Protein AF-X5J8G5-F1 (afdb_monomer)

Structure (mmCIF, N/CA/C/O backbone):
data_AF-X5J8G5-F1
#
_entry.id   AF-X5J8G5-F1
#
loop_
_atom_site.group_PDB
_atom_site.id
_atom_site.type_symbol
_atom_site.label_atom_id
_atom_site.label_alt_id
_atom_site.label_comp_id
_atom_site.label_asym_id
_atom_site.label_entity_id
_atom_site.label_seq_id
_atom_site.pdbx_PDB_ins_code
_atom_site.Cartn_x
_atom_site.Cartn_y
_atom_site.Cartn_z
_atom_site.occupancy
_atom_site.B_iso_or_equiv
_atom_site.auth_seq_id
_atom_site.auth_comp_id
_atom_site.auth_asym_id
_atom_site.auth_atom_id
_atom_site.pdbx_PDB_model_num
ATOM 1 N N . MET A 1 1 ? -22.274 -17.359 8.393 1.00 45.28 1 MET A N 1
ATOM 2 C CA . MET A 1 1 ? -21.605 -16.041 8.321 1.00 45.28 1 MET A CA 1
ATOM 3 C C . MET A 1 1 ? -20.106 -16.253 8.439 1.00 45.28 1 MET A C 1
ATOM 5 O O . MET A 1 1 ? -19.686 -16.916 9.385 1.00 45.28 1 MET A O 1
ATOM 9 N N . ASN A 1 2 ? -19.329 -15.778 7.461 1.00 54.50 2 ASN A N 1
ATOM 10 C CA . ASN A 1 2 ? -17.871 -15.885 7.474 1.00 54.50 2 ASN A CA 1
ATOM 11 C C . ASN A 1 2 ? -17.335 -14.991 8.605 1.00 54.50 2 ASN A C 1
ATOM 13 O O . ASN A 1 2 ? -17.522 -13.779 8.564 1.00 54.50 2 ASN A O 1
ATOM 17 N N . ARG A 1 3 ? -16.759 -15.578 9.661 1.00 54.00 3 ARG A N 1
ATOM 18 C CA . ARG A 1 3 ? -16.431 -14.863 10.915 1.00 54.00 3 ARG A CA 1
ATOM 19 C C . ARG A 1 3 ? -15.350 -13.786 10.750 1.00 54.00 3 ARG A C 1
ATOM 21 O O . ARG A 1 3 ? -15.128 -13.018 11.682 1.00 54.00 3 ARG A O 1
ATOM 28 N N . THR A 1 4 ? -14.693 -13.747 9.596 1.00 62.88 4 THR A N 1
ATOM 29 C CA . THR A 1 4 ? -13.582 -12.849 9.272 1.00 62.88 4 THR A CA 1
ATOM 30 C C . THR A 1 4 ? -13.954 -11.743 8.281 1.00 62.88 4 THR A C 1
ATOM 32 O O . THR A 1 4 ? -13.144 -10.846 8.066 1.00 62.88 4 THR A O 1
ATOM 35 N N . GLN A 1 5 ? -15.168 -11.757 7.715 1.00 74.00 5 GLN A N 1
ATOM 36 C CA . GLN A 1 5 ? -15.638 -10.695 6.820 1.00 74.00 5 GLN A CA 1
ATOM 37 C C . GLN A 1 5 ? -15.635 -9.343 7.551 1.00 74.00 5 GLN A C 1
ATOM 39 O O . GLN A 1 5 ? -16.075 -9.262 8.699 1.00 74.00 5 GLN A O 1
ATOM 44 N N . GLY A 1 6 ? -15.077 -8.312 6.918 1.00 84.38 6 GLY A N 1
ATOM 45 C CA . GLY A 1 6 ? -14.893 -6.975 7.479 1.00 84.38 6 GLY A CA 1
ATOM 46 C C . GLY A 1 6 ? -13.814 -6.843 8.559 1.00 84.38 6 GLY A C 1
ATOM 47 O O . GLY A 1 6 ? -13.644 -5.745 9.089 1.00 84.38 6 GLY A O 1
ATOM 48 N N . LYS A 1 7 ? -13.092 -7.917 8.919 1.00 92.44 7 LYS A N 1
ATOM 49 C CA . LYS A 1 7 ? -12.155 -7.919 10.065 1.00 92.44 7 LYS A CA 1
ATOM 50 C C . LYS A 1 7 ? -10.676 -7.896 9.702 1.00 92.44 7 LYS A C 1
ATOM 52 O O . LYS A 1 7 ? -9.832 -7.748 10.587 1.00 92.44 7 LYS A O 1
ATOM 57 N N . TYR A 1 8 ? -10.345 -8.071 8.428 1.00 94.62 8 TYR A N 1
ATOM 58 C CA . TYR A 1 8 ? -8.971 -8.008 7.948 1.00 94.62 8 TYR A CA 1
ATOM 59 C C . TYR A 1 8 ? -8.890 -7.355 6.572 1.00 94.62 8 TYR A C 1
ATOM 61 O O . TYR A 1 8 ? -9.878 -7.264 5.852 1.00 94.62 8 TYR A O 1
ATOM 69 N N . THR A 1 9 ? -7.698 -6.887 6.225 1.00 97.75 9 THR A N 1
ATOM 70 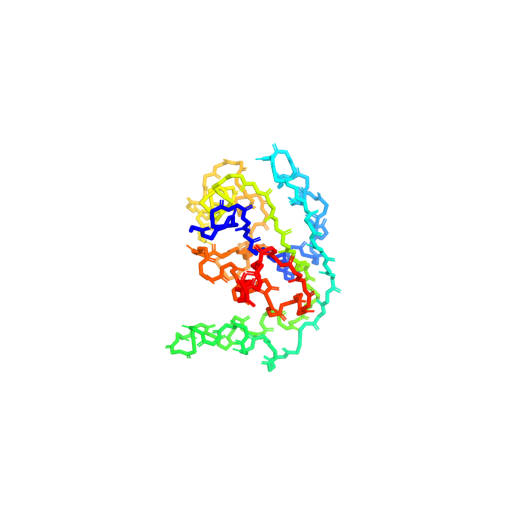C CA . THR A 1 9 ? -7.389 -6.314 4.915 1.00 97.75 9 THR A CA 1
ATOM 71 C C . THR A 1 9 ? -5.941 -6.613 4.549 1.00 97.75 9 THR A C 1
ATOM 73 O O . THR A 1 9 ? -5.100 -6.763 5.442 1.00 97.75 9 THR A O 1
ATOM 76 N N . PHE A 1 10 ? -5.636 -6.690 3.256 1.00 97.81 10 PHE A N 1
ATOM 77 C CA . PHE A 1 10 ? -4.258 -6.725 2.790 1.00 97.81 10 PHE A CA 1
ATOM 78 C C . PHE A 1 10 ? -3.746 -5.301 2.557 1.00 97.81 10 PHE A C 1
ATOM 80 O O . PHE A 1 10 ? -4.477 -4.407 2.126 1.00 97.81 10 PHE A O 1
ATOM 87 N N . SER A 1 11 ? -2.466 -5.093 2.849 1.00 98.62 11 SER A N 1
ATOM 88 C CA . SER A 1 11 ? -1.764 -3.845 2.585 1.00 98.62 11 SER A CA 1
ATOM 89 C C . SER A 1 11 ? -0.349 -4.126 2.102 1.00 98.62 11 SER A C 1
ATOM 91 O O . SER A 1 11 ? 0.253 -5.147 2.438 1.00 98.62 11 SER A O 1
ATOM 93 N N . MET A 1 12 ? 0.205 -3.206 1.320 1.00 98.81 12 MET A N 1
ATOM 94 C CA . MET A 1 12 ? 1.592 -3.279 0.880 1.00 98.81 12 MET A CA 1
ATOM 95 C C . MET A 1 12 ? 2.213 -1.886 0.830 1.00 98.81 12 MET A C 1
ATOM 97 O O . MET A 1 12 ? 1.745 -1.020 0.089 1.00 98.81 12 MET A O 1
ATOM 101 N N . ILE A 1 13 ? 3.294 -1.679 1.585 1.00 98.88 13 ILE A N 1
ATOM 102 C CA . ILE A 1 13 ? 4.143 -0.490 1.444 1.00 98.88 13 ILE A CA 1
ATOM 103 C C . ILE A 1 13 ? 4.964 -0.670 0.170 1.00 98.88 13 ILE A C 1
ATOM 105 O O . ILE A 1 13 ? 5.660 -1.677 0.006 1.00 98.88 13 ILE A O 1
ATOM 109 N N . LYS A 1 14 ? 4.827 0.290 -0.740 1.00 98.75 14 LYS A N 1
ATOM 110 C CA . LYS A 1 14 ? 5.364 0.246 -2.100 1.00 98.75 14 LYS A CA 1
ATOM 111 C C . LYS A 1 14 ? 6.857 0.619 -2.145 1.00 98.75 14 LYS A C 1
ATOM 113 O O . LYS A 1 14 ? 7.378 1.167 -1.169 1.00 98.75 14 LYS A O 1
ATOM 118 N N . PRO A 1 15 ? 7.549 0.335 -3.268 1.00 98.75 15 PRO A N 1
ATOM 119 C CA . PRO A 1 15 ? 8.996 0.534 -3.381 1.00 98.75 15 PRO A CA 1
ATOM 120 C C . PRO A 1 15 ? 9.473 1.956 -3.076 1.00 98.75 15 PRO A C 1
ATOM 122 O O . PRO A 1 15 ? 10.503 2.127 -2.433 1.00 98.75 15 PRO A O 1
ATOM 125 N N . ASP A 1 16 ? 8.709 2.970 -3.480 1.00 98.50 16 ASP A N 1
ATOM 126 C CA . ASP A 1 16 ? 8.996 4.387 -3.231 1.00 98.50 16 ASP A CA 1
ATOM 127 C C . ASP A 1 16 ? 9.091 4.703 -1.734 1.00 98.50 16 ASP A C 1
ATOM 129 O O . ASP A 1 16 ? 10.083 5.266 -1.271 1.00 98.50 16 ASP A O 1
ATOM 133 N N . ALA A 1 17 ? 8.100 4.276 -0.952 1.00 98.69 17 ALA A N 1
ATOM 134 C CA . ALA A 1 17 ? 8.091 4.493 0.491 1.00 98.69 17 ALA A CA 1
ATOM 135 C C . ALA A 1 17 ? 9.133 3.634 1.223 1.00 98.69 17 ALA A C 1
ATOM 137 O O . ALA A 1 17 ? 9.701 4.069 2.229 1.00 98.69 17 ALA A O 1
ATOM 138 N N . VAL A 1 18 ? 9.414 2.428 0.722 1.00 98.69 18 VAL A N 1
ATOM 139 C CA . VAL A 1 18 ? 10.493 1.579 1.245 1.00 98.69 18 VAL A CA 1
ATOM 140 C C . VAL A 1 18 ? 11.850 2.258 1.055 1.00 98.69 18 VAL A C 1
ATOM 142 O O . VAL A 1 18 ? 12.585 2.428 2.027 1.00 98.69 18 VAL A O 1
ATOM 145 N N . GLN A 1 19 ? 12.167 2.702 -0.163 1.00 98.25 19 GLN A N 1
ATOM 146 C CA . GLN A 1 19 ? 13.435 3.363 -0.490 1.00 98.25 19 GLN A CA 1
ATOM 147 C C . GLN A 1 19 ? 13.606 4.707 0.229 1.00 98.25 19 GLN A C 1
ATOM 149 O O . GLN A 1 19 ? 14.722 5.070 0.597 1.00 98.25 19 GLN A O 1
ATOM 154 N N . ALA A 1 20 ? 12.507 5.417 0.489 1.00 98.38 20 ALA A N 1
ATOM 155 C CA . ALA A 1 20 ? 12.502 6.649 1.272 1.00 98.38 20 ALA A CA 1
ATOM 156 C C . ALA A 1 20 ? 12.616 6.425 2.798 1.00 98.38 20 ALA A C 1
ATOM 158 O O . ALA A 1 20 ? 12.551 7.382 3.569 1.00 98.38 20 ALA A O 1
ATOM 159 N N . ASN A 1 21 ? 12.809 5.181 3.261 1.00 98.44 21 ASN A N 1
ATOM 160 C CA . ASN A 1 21 ? 12.879 4.807 4.680 1.00 98.44 21 ASN A CA 1
ATOM 161 C C . ASN A 1 21 ? 11.605 5.157 5.477 1.00 98.44 21 ASN A C 1
ATOM 163 O O . ASN A 1 21 ? 11.666 5.492 6.660 1.00 98.44 21 ASN A O 1
ATOM 167 N N . HIS A 1 22 ? 10.428 5.069 4.851 1.00 98.75 22 HIS A N 1
ATOM 168 C CA . HIS A 1 22 ? 9.143 5.406 5.482 1.00 98.75 22 HIS A CA 1
ATOM 169 C C . HIS A 1 22 ? 8.419 4.214 6.123 1.00 98.75 22 HIS A C 1
ATOM 171 O O . HIS A 1 22 ? 7.361 4.403 6.720 1.00 98.75 22 HIS A O 1
ATOM 177 N N . ILE A 1 23 ? 8.991 3.002 6.074 1.00 98.88 23 ILE A N 1
ATOM 178 C CA . ILE A 1 23 ? 8.369 1.770 6.597 1.00 98.88 23 ILE A CA 1
ATOM 179 C C . ILE A 1 23 ? 7.881 1.958 8.040 1.00 98.88 23 ILE A C 1
ATOM 181 O O . ILE A 1 23 ? 6.693 1.811 8.313 1.00 98.88 23 ILE A O 1
ATOM 185 N N . GLY A 1 24 ? 8.777 2.332 8.960 1.00 98.81 24 GLY A N 1
ATOM 186 C CA . GLY A 1 24 ? 8.433 2.467 10.379 1.00 98.81 24 GLY A CA 1
ATOM 187 C C . GLY A 1 24 ? 7.393 3.559 10.648 1.00 98.81 24 GLY A C 1
ATOM 188 O O . GLY A 1 24 ? 6.516 3.384 11.491 1.00 98.81 24 GLY A O 1
ATOM 189 N N . ALA A 1 25 ? 7.441 4.663 9.898 1.00 98.81 25 ALA A N 1
ATOM 190 C CA . ALA A 1 25 ? 6.485 5.756 10.047 1.00 98.81 25 ALA A CA 1
ATOM 191 C C . ALA A 1 25 ? 5.076 5.344 9.590 1.00 98.81 25 ALA A C 1
ATOM 193 O O . ALA A 1 25 ? 4.097 5.614 10.287 1.00 98.81 25 ALA A O 1
ATOM 194 N N . ILE A 1 26 ? 4.979 4.631 8.463 1.00 98.88 26 ILE A N 1
ATOM 195 C CA . ILE A 1 26 ? 3.712 4.112 7.939 1.00 98.88 26 ILE A CA 1
ATOM 196 C C . ILE A 1 26 ? 3.130 3.049 8.877 1.00 98.88 26 ILE A C 1
ATOM 198 O O . ILE A 1 26 ? 1.950 3.129 9.218 1.00 98.88 26 ILE A O 1
ATOM 202 N N . LEU A 1 27 ? 3.947 2.103 9.355 1.00 98.88 27 LEU A N 1
ATOM 203 C CA . LEU A 1 27 ? 3.506 1.105 10.337 1.00 98.88 27 LEU A CA 1
ATOM 204 C C . LEU A 1 27 ? 3.011 1.772 11.627 1.00 98.88 27 LEU A C 1
ATOM 206 O O . LEU A 1 27 ? 1.935 1.432 12.110 1.00 98.88 27 LEU A O 1
ATOM 210 N N . SER A 1 28 ? 3.714 2.798 12.119 1.00 98.88 28 SER A N 1
ATOM 211 C CA . SER A 1 28 ? 3.275 3.556 13.296 1.00 98.88 28 SER A CA 1
ATOM 212 C C . SER A 1 28 ? 1.910 4.222 13.089 1.00 9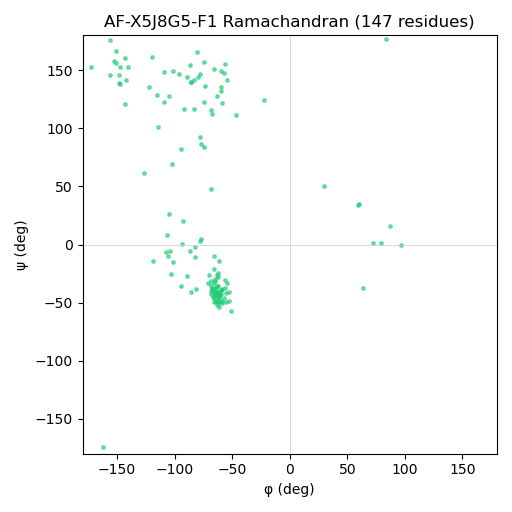8.88 28 SER A C 1
ATOM 214 O O . SER A 1 28 ? 1.094 4.239 14.009 1.00 98.88 28 SER A O 1
ATOM 216 N N . MET A 1 29 ? 1.627 4.765 11.899 1.00 98.81 29 MET A N 1
ATOM 217 C CA . MET A 1 29 ? 0.302 5.316 11.586 1.00 98.81 29 MET A CA 1
ATOM 218 C C . MET A 1 29 ? -0.784 4.238 11.563 1.00 98.81 29 MET A C 1
ATOM 220 O O . MET A 1 29 ? -1.877 4.470 12.077 1.00 98.81 29 MET A O 1
ATOM 224 N N . ILE A 1 30 ? -0.484 3.068 10.996 1.00 98.88 30 ILE A N 1
ATOM 225 C CA . ILE A 1 30 ? -1.399 1.921 10.943 1.00 98.88 30 ILE A CA 1
ATOM 226 C C . ILE A 1 30 ? -1.743 1.440 12.362 1.00 98.88 30 ILE A C 1
ATOM 228 O O . ILE A 1 30 ? -2.921 1.332 12.703 1.00 98.88 30 ILE A O 1
ATOM 232 N N . GLU 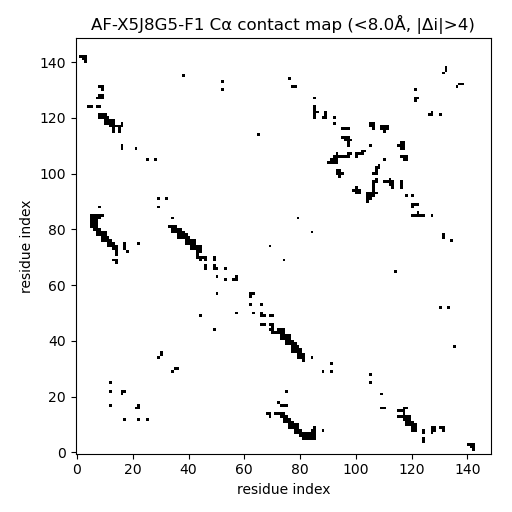A 1 31 ? -0.743 1.237 13.219 1.00 98.69 31 GLU A N 1
ATOM 233 C CA . GLU A 1 31 ? -0.947 0.812 14.611 1.00 98.69 31 GLU A CA 1
ATOM 234 C C . GLU A 1 31 ? -1.713 1.866 15.426 1.00 98.69 31 GLU A C 1
ATOM 236 O O . GLU A 1 31 ? -2.671 1.539 16.127 1.00 98.69 31 GLU A O 1
ATOM 241 N N . LYS A 1 32 ? -1.370 3.156 15.283 1.00 98.69 32 LYS A N 1
ATOM 242 C CA . LYS A 1 32 ? -2.098 4.264 15.936 1.00 98.69 32 LYS A CA 1
ATOM 243 C C . LYS A 1 32 ? -3.554 4.371 15.485 1.00 98.69 32 LYS A C 1
ATOM 245 O O . LYS A 1 32 ? -4.392 4.837 16.251 1.00 98.69 32 LYS A O 1
ATOM 250 N N . ALA A 1 33 ? -3.868 3.934 14.266 1.00 98.50 33 ALA A N 1
ATOM 251 C CA . ALA A 1 33 ? -5.238 3.852 13.764 1.00 98.50 33 ALA A CA 1
ATOM 252 C C . ALA A 1 33 ? -6.012 2.626 14.296 1.00 98.50 33 ALA A C 1
ATOM 254 O O . ALA A 1 33 ? -7.174 2.429 13.922 1.00 98.50 33 ALA A O 1
ATOM 255 N N . GLY A 1 34 ? -5.397 1.825 15.173 1.00 98.25 34 GLY A N 1
ATOM 256 C CA . GLY A 1 34 ? -6.018 0.702 15.871 1.00 98.25 34 GLY A CA 1
ATOM 257 C C . GLY A 1 34 ? -5.974 -0.621 15.111 1.00 98.25 34 GLY A C 1
ATOM 258 O O . GLY A 1 34 ? -6.742 -1.519 15.444 1.00 98.25 34 GLY A O 1
ATOM 259 N N . PHE A 1 35 ? -5.129 -0.742 14.085 1.00 98.50 35 PHE A N 1
ATOM 260 C CA . PHE A 1 35 ? -4.888 -2.020 13.418 1.00 98.50 35 PHE A CA 1
ATOM 261 C C . PHE A 1 35 ? -3.848 -2.839 14.180 1.00 98.50 35 PHE A C 1
ATOM 263 O O . PHE A 1 35 ? -2.840 -2.297 14.631 1.00 98.50 35 PHE A O 1
ATOM 270 N N . SER A 1 36 ? -4.046 -4.153 14.250 1.00 97.38 36 SER A N 1
ATOM 271 C CA . SER A 1 36 ? -2.974 -5.100 14.562 1.00 97.38 36 SER A CA 1
ATOM 272 C C . SER A 1 36 ? -2.386 -5.682 13.277 1.00 97.38 36 SER A C 1
ATOM 274 O O . SER A 1 36 ? -3.087 -5.877 12.280 1.00 97.38 36 SER A O 1
ATOM 276 N N . ILE A 1 37 ? -1.085 -5.967 13.298 1.00 96.56 37 ILE A N 1
ATOM 277 C CA . ILE A 1 37 ? -0.387 -6.669 12.218 1.00 96.56 37 ILE A CA 1
ATOM 278 C C . ILE A 1 37 ? -0.410 -8.156 12.550 1.00 96.56 37 ILE A C 1
ATOM 280 O O . ILE A 1 37 ? 0.159 -8.572 13.555 1.00 96.56 37 ILE A O 1
ATOM 284 N N . ASP A 1 38 ? -1.058 -8.956 11.712 1.00 93.81 38 ASP A N 1
ATOM 285 C CA . ASP A 1 38 ? -1.109 -10.406 11.921 1.00 93.81 38 ASP A CA 1
ATOM 286 C C . ASP A 1 38 ? -0.013 -11.138 11.137 1.00 93.81 38 ASP A C 1
ATOM 288 O O . ASP A 1 38 ? 0.581 -12.093 11.627 1.00 93.81 38 ASP A O 1
ATOM 292 N N . ALA A 1 39 ? 0.305 -10.648 9.938 1.00 95.75 39 ALA A N 1
ATOM 293 C CA . ALA A 1 39 ? 1.405 -11.151 9.127 1.00 95.75 39 ALA A CA 1
ATOM 294 C C . ALA A 1 39 ? 2.100 -9.990 8.417 1.00 95.75 39 ALA A C 1
ATOM 296 O O . ALA A 1 39 ? 1.440 -9.058 7.957 1.00 95.75 39 ALA A O 1
ATOM 297 N N . ILE A 1 40 ? 3.425 -10.055 8.312 1.00 97.94 40 ILE A N 1
ATOM 298 C CA . ILE A 1 40 ? 4.238 -9.069 7.602 1.00 97.94 40 ILE A CA 1
ATOM 299 C C . ILE A 1 40 ? 5.464 -9.748 7.002 1.00 97.94 40 ILE A C 1
ATOM 301 O O . ILE A 1 40 ? 6.070 -10.619 7.624 1.00 97.94 40 ILE A O 1
ATOM 305 N N . THR A 1 41 ? 5.820 -9.368 5.781 1.00 97.75 41 THR A N 1
ATOM 306 C CA . THR A 1 41 ? 7.041 -9.826 5.121 1.00 97.75 41 THR A CA 1
ATOM 307 C C . THR A 1 41 ? 7.585 -8.746 4.195 1.00 97.75 41 THR A C 1
ATOM 309 O O . THR A 1 41 ? 6.827 -7.988 3.587 1.00 97.75 41 THR A O 1
ATOM 312 N N . MET A 1 42 ? 8.909 -8.671 4.098 1.00 98.50 42 MET A N 1
ATOM 313 C CA . MET A 1 42 ? 9.603 -7.827 3.133 1.00 98.50 42 MET A CA 1
ATOM 314 C C . MET A 1 42 ? 10.157 -8.716 2.025 1.00 98.50 42 MET A C 1
ATOM 316 O O . MET A 1 42 ? 10.838 -9.703 2.294 1.00 98.50 42 MET A O 1
ATOM 320 N N . LEU A 1 43 ? 9.856 -8.369 0.780 1.00 98.25 43 LEU A N 1
ATOM 321 C CA . LEU A 1 43 ? 10.232 -9.154 -0.390 1.00 98.25 43 LEU A CA 1
ATOM 322 C C . LEU A 1 43 ? 10.366 -8.256 -1.614 1.00 98.25 43 LEU A C 1
ATOM 324 O O . LEU A 1 43 ? 9.777 -7.182 -1.667 1.00 98.25 43 LEU A O 1
ATOM 328 N N . GLN A 1 44 ? 11.111 -8.707 -2.616 1.00 98.31 44 GLN A N 1
ATOM 329 C CA . GLN A 1 44 ? 11.142 -8.064 -3.925 1.00 98.31 44 GLN A CA 1
ATOM 330 C C . GLN A 1 44 ? 10.438 -8.963 -4.935 1.00 98.31 44 GLN A C 1
ATOM 332 O O . GLN A 1 44 ? 10.798 -10.129 -5.097 1.00 98.31 44 GLN A O 1
ATOM 337 N N . LEU A 1 45 ? 9.411 -8.425 -5.592 1.00 97.88 45 LEU A N 1
ATOM 338 C CA . LEU A 1 45 ? 8.645 -9.169 -6.583 1.00 97.88 45 LEU A CA 1
ATOM 339 C C . LEU A 1 45 ? 9.387 -9.201 -7.913 1.00 97.88 45 LEU A C 1
ATOM 341 O O . LEU A 1 45 ? 10.012 -8.223 -8.319 1.00 97.88 45 LEU A O 1
ATOM 345 N N . THR A 1 46 ? 9.280 -10.322 -8.621 1.00 97.81 46 THR A N 1
ATOM 346 C CA . THR A 1 46 ? 9.651 -10.349 -10.035 1.00 97.81 46 THR A CA 1
ATOM 347 C C . THR A 1 46 ? 8.563 -9.645 -10.855 1.00 97.81 46 THR A C 1
ATOM 349 O O . THR A 1 46 ? 7.406 -9.602 -10.421 1.00 97.81 46 THR A O 1
ATOM 352 N N . PRO A 1 47 ? 8.877 -9.142 -12.063 1.00 95.56 47 PRO A N 1
ATOM 353 C CA . PRO A 1 47 ? 7.872 -8.544 -12.942 1.00 95.56 47 PRO A CA 1
ATOM 354 C C . PRO A 1 47 ? 6.667 -9.462 -13.191 1.00 95.56 47 PRO A C 1
ATOM 356 O O . PRO A 1 47 ? 5.533 -9.009 -13.116 1.00 95.56 47 PRO A O 1
ATOM 359 N N . ILE A 1 48 ? 6.903 -10.764 -13.387 1.00 97.06 48 ILE A N 1
ATOM 360 C CA . ILE A 1 48 ? 5.848 -11.766 -13.618 1.00 97.06 48 ILE A CA 1
ATOM 361 C C . ILE A 1 48 ? 4.924 -11.887 -12.398 1.00 97.06 48 ILE A C 1
ATOM 363 O O . ILE A 1 48 ? 3.706 -11.943 -12.536 1.00 97.06 48 ILE A O 1
ATOM 367 N N . VAL A 1 49 ? 5.487 -11.897 -11.186 1.00 97.44 49 VAL A N 1
ATOM 368 C CA . VAL A 1 49 ? 4.687 -11.978 -9.955 1.00 97.44 49 VAL A CA 1
ATOM 369 C C . VAL A 1 49 ? 3.883 -10.691 -9.743 1.00 97.44 49 VAL A C 1
ATOM 371 O O . VAL A 1 49 ? 2.713 -10.767 -9.374 1.00 97.44 49 VAL A O 1
ATOM 374 N N . ALA A 1 50 ? 4.463 -9.519 -10.025 1.00 97.94 50 ALA A N 1
ATOM 375 C CA . ALA A 1 50 ? 3.738 -8.248 -9.976 1.00 97.94 50 ALA A CA 1
ATOM 376 C C . ALA A 1 50 ? 2.586 -8.205 -10.999 1.00 97.94 50 ALA A C 1
ATOM 378 O O . ALA A 1 50 ? 1.485 -7.765 -10.671 1.00 97.94 50 ALA A O 1
ATOM 379 N N . GLU A 1 51 ? 2.813 -8.719 -12.209 1.00 97.81 51 GLU A N 1
ATOM 380 C CA . GLU A 1 51 ? 1.789 -8.847 -13.249 1.00 97.81 51 GLU A CA 1
ATOM 381 C C . GLU A 1 51 ? 0.633 -9.751 -12.821 1.00 97.81 51 GLU A C 1
ATOM 383 O O . GLU A 1 51 ? -0.527 -9.374 -13.001 1.00 97.81 51 GLU A O 1
ATOM 388 N N . HIS A 1 52 ? 0.930 -10.902 -12.213 1.00 97.06 52 HIS A N 1
ATOM 389 C CA . HIS A 1 52 ? -0.094 -11.790 -11.663 1.00 97.06 52 HIS A CA 1
ATOM 390 C C . HIS A 1 52 ? -0.897 -11.115 -10.549 1.00 97.06 52 HIS A C 1
ATOM 392 O O . HIS A 1 52 ? -2.121 -11.224 -10.531 1.00 97.06 52 HIS A O 1
ATOM 398 N N . PHE A 1 53 ? -0.228 -10.395 -9.645 1.00 96.81 53 PHE A N 1
ATOM 399 C CA . PHE A 1 53 ? -0.898 -9.692 -8.553 1.00 96.81 53 PHE A CA 1
ATOM 400 C C . PHE A 1 53 ? -1.866 -8.612 -9.069 1.00 96.81 53 PHE A C 1
ATOM 402 O O . PHE A 1 53 ? -3.007 -8.539 -8.624 1.00 96.81 53 PHE A O 1
ATOM 409 N N . TYR A 1 54 ? -1.458 -7.822 -10.067 1.00 95.94 54 TYR A N 1
ATOM 410 C CA . TYR A 1 54 ? -2.289 -6.761 -10.650 1.00 95.94 54 TYR A CA 1
ATOM 411 C C . TYR A 1 54 ? -3.102 -7.200 -11.878 1.00 95.94 54 TYR A C 1
ATOM 413 O O . TYR A 1 54 ? -3.529 -6.347 -12.657 1.00 95.94 54 TYR A O 1
ATOM 421 N N . ALA A 1 55 ? -3.345 -8.498 -12.084 1.00 95.62 55 ALA A N 1
ATOM 422 C CA . ALA A 1 55 ? -3.998 -9.013 -13.295 1.00 95.62 55 ALA A CA 1
ATOM 423 C C . ALA A 1 55 ? -5.377 -8.380 -13.578 1.00 95.62 55 ALA A C 1
ATOM 425 O O . ALA A 1 55 ? -5.743 -8.180 -14.738 1.00 95.62 55 ALA A O 1
ATOM 426 N N . VAL A 1 56 ? -6.106 -7.973 -12.531 1.00 91.50 56 VAL A N 1
ATOM 427 C CA . VAL A 1 56 ? -7.385 -7.233 -12.621 1.00 91.50 56 VAL A CA 1
ATOM 428 C C . VAL A 1 56 ? -7.269 -5.871 -13.318 1.00 91.50 56 VAL A C 1
ATOM 430 O O . VAL A 1 56 ? -8.270 -5.259 -13.681 1.00 91.50 56 VAL A O 1
ATOM 433 N N . HIS A 1 57 ? -6.050 -5.367 -13.496 1.00 92.31 57 HIS A N 1
ATOM 434 C CA . HIS A 1 57 ? -5.757 -4.125 -14.197 1.00 92.31 57 HIS A CA 1
ATOM 435 C C . HIS A 1 57 ? -5.127 -4.351 -15.572 1.00 92.31 57 HIS A C 1
ATOM 437 O O . HIS A 1 57 ? -4.732 -3.370 -16.184 1.00 92.31 57 HIS A O 1
ATOM 443 N N . SER A 1 58 ? -5.045 -5.584 -16.080 1.00 95.12 58 SER A N 1
ATOM 444 C CA . SER A 1 58 ? -4.334 -5.919 -17.329 1.00 95.12 58 SER A CA 1
ATOM 445 C C . SER A 1 58 ? -4.768 -5.112 -18.561 1.00 95.12 58 SER A C 1
ATOM 447 O O . SER A 1 58 ? -3.918 -4.754 -19.374 1.00 95.12 58 SER A O 1
ATOM 449 N N . ASP A 1 59 ? -6.046 -4.733 -18.651 1.00 95.94 59 ASP A N 1
ATOM 450 C CA . ASP A 1 59 ? -6.584 -3.899 -19.739 1.00 95.94 59 ASP A CA 1
ATOM 451 C C . ASP A 1 59 ? -6.350 -2.388 -19.544 1.00 95.94 59 ASP A C 1
ATOM 453 O O . ASP A 1 59 ? -6.749 -1.564 -20.372 1.00 95.94 59 ASP A O 1
ATOM 457 N N . ARG A 1 60 ? -5.746 -1.972 -18.424 1.00 94.75 60 ARG A N 1
ATOM 458 C CA . ARG A 1 60 ? -5.507 -0.557 -18.119 1.00 94.75 60 ARG A CA 1
ATOM 459 C C . ARG A 1 60 ? -4.199 -0.078 -18.753 1.00 94.75 60 ARG A C 1
ATOM 461 O O . ARG A 1 60 ? -3.179 -0.756 -18.636 1.00 94.75 60 ARG A O 1
ATOM 468 N N . PRO A 1 61 ? -4.160 1.147 -19.312 1.00 94.94 61 PRO A N 1
ATOM 469 C CA . PRO A 1 61 ? -2.964 1.668 -19.982 1.00 94.94 61 PRO A CA 1
ATOM 470 C C . PRO A 1 61 ? -1.749 1.800 -19.049 1.00 94.94 61 PRO A C 1
ATOM 472 O O . PRO A 1 61 ? -0.612 1.739 -19.505 1.00 94.94 61 PRO A O 1
ATOM 475 N N . PHE A 1 62 ? -1.972 1.939 -17.738 1.00 93.00 62 PHE A N 1
ATOM 476 C CA . PHE A 1 62 ? -0.913 2.052 -16.731 1.00 93.00 62 PHE A CA 1
ATOM 477 C C . PHE A 1 62 ? -0.393 0.701 -16.205 1.00 93.00 62 PHE A C 1
ATOM 479 O O . PHE A 1 62 ? 0.564 0.680 -15.435 1.00 93.00 62 PHE A O 1
ATOM 486 N N . TYR A 1 63 ? -0.991 -0.434 -16.588 1.00 95.69 63 TYR A N 1
ATOM 487 C CA . TYR A 1 63 ? -0.708 -1.748 -15.994 1.00 95.69 63 TYR A CA 1
ATOM 488 C C . TYR A 1 63 ? 0.768 -2.146 -16.036 1.00 95.69 63 TYR A C 1
ATOM 490 O O . TYR A 1 63 ? 1.345 -2.525 -15.017 1.00 95.69 63 TYR A O 1
ATOM 498 N N . LYS A 1 64 ? 1.401 -2.030 -17.208 1.00 96.62 64 LYS A N 1
ATOM 499 C CA . LYS A 1 64 ? 2.806 -2.419 -17.381 1.00 96.62 64 LYS A CA 1
ATOM 500 C C . LYS A 1 64 ? 3.750 -1.528 -16.579 1.00 96.62 64 LYS A C 1
ATOM 502 O O . LYS A 1 64 ? 4.681 -2.041 -15.963 1.00 96.62 64 LYS A O 1
ATOM 507 N N . ALA A 1 65 ? 3.476 -0.224 -16.526 1.00 96.38 65 ALA A N 1
ATOM 508 C CA . ALA A 1 65 ? 4.243 0.711 -15.708 1.00 96.38 65 ALA A CA 1
ATOM 509 C C . ALA A 1 65 ? 4.094 0.397 -14.210 1.00 96.38 65 ALA A C 1
ATOM 511 O O . ALA A 1 65 ? 5.092 0.336 -13.497 1.00 96.38 65 ALA A O 1
ATOM 512 N N . LEU A 1 66 ? 2.870 0.104 -13.755 1.00 96.50 66 LEU A N 1
ATOM 513 C CA . LEU A 1 66 ? 2.591 -0.306 -12.378 1.00 96.50 66 LEU A CA 1
ATOM 514 C C . LEU A 1 66 ? 3.362 -1.577 -11.997 1.00 96.50 66 LEU A C 1
ATOM 516 O O . LEU A 1 66 ? 4.014 -1.608 -10.956 1.00 96.50 66 LEU A O 1
ATOM 520 N N . CYS A 1 67 ? 3.328 -2.612 -12.836 1.00 97.94 67 CYS A N 1
ATOM 521 C CA . CYS A 1 67 ? 4.018 -3.871 -12.548 1.00 97.94 67 CYS A CA 1
ATOM 522 C C . CYS A 1 67 ? 5.541 -3.698 -12.529 1.00 97.94 67 CYS A C 1
ATOM 524 O O . CYS A 1 67 ? 6.204 -4.201 -11.623 1.00 97.94 67 CYS A O 1
ATOM 526 N N . ALA A 1 68 ? 6.092 -2.940 -13.484 1.00 97.88 68 ALA A N 1
ATOM 527 C CA . ALA A 1 68 ? 7.517 -2.621 -13.518 1.00 97.88 68 ALA A CA 1
ATOM 528 C C . ALA A 1 68 ? 7.957 -1.831 -12.277 1.00 97.88 68 ALA A C 1
ATOM 530 O O . ALA A 1 68 ? 8.984 -2.147 -11.678 1.00 97.88 68 ALA A O 1
ATOM 531 N N . PHE A 1 69 ? 7.158 -0.850 -11.850 1.00 98.25 69 PHE A N 1
ATOM 532 C CA . PHE A 1 69 ? 7.410 -0.097 -10.627 1.00 98.25 69 PHE A CA 1
ATOM 533 C C . PHE A 1 69 ? 7.419 -1.011 -9.402 1.00 98.25 69 PHE A C 1
ATOM 535 O O . PHE A 1 69 ? 8.372 -0.987 -8.630 1.00 98.25 69 PHE A O 1
ATOM 542 N N . ILE A 1 70 ? 6.411 -1.863 -9.245 1.00 98.38 70 ILE A N 1
ATOM 543 C CA . ILE A 1 70 ? 6.285 -2.738 -8.076 1.00 98.38 70 ILE A CA 1
ATOM 544 C C . ILE A 1 70 ? 7.419 -3.773 -8.003 1.00 98.38 70 ILE A C 1
ATOM 546 O O . ILE A 1 70 ? 7.837 -4.138 -6.909 1.00 98.38 70 ILE A O 1
ATOM 550 N N . ALA A 1 71 ? 7.966 -4.196 -9.145 1.00 98.25 71 ALA A N 1
ATOM 551 C CA . ALA A 1 71 ? 9.128 -5.085 -9.206 1.00 98.25 71 ALA A CA 1
ATOM 552 C C . ALA A 1 71 ? 10.489 -4.368 -9.049 1.00 98.25 71 ALA A C 1
ATOM 554 O O . ALA A 1 71 ? 11.523 -5.025 -8.902 1.00 98.25 71 ALA A O 1
ATOM 555 N N . SER A 1 72 ? 10.520 -3.031 -9.098 1.00 98.38 72 SER A N 1
ATOM 556 C CA . SER A 1 72 ? 11.772 -2.260 -9.159 1.00 98.38 72 SER A CA 1
ATOM 557 C C . SER A 1 72 ? 12.597 -2.291 -7.869 1.00 98.38 72 SER A C 1
ATOM 559 O O . SER A 1 72 ? 13.816 -2.128 -7.921 1.00 98.38 72 SER A O 1
ATOM 561 N N . ALA A 1 73 ? 11.958 -2.504 -6.718 1.00 98.31 73 ALA A N 1
ATOM 562 C CA . ALA A 1 73 ? 12.618 -2.600 -5.419 1.00 98.31 73 ALA A CA 1
ATOM 563 C C . ALA A 1 73 ? 11.765 -3.404 -4.418 1.00 98.31 73 ALA A C 1
ATOM 565 O O . ALA A 1 73 ? 10.646 -3.804 -4.750 1.00 98.31 73 ALA A O 1
ATOM 566 N N . PRO A 1 74 ? 12.270 -3.660 -3.197 1.00 98.69 74 PRO A N 1
ATOM 567 C CA . PRO A 1 74 ? 11.501 -4.356 -2.177 1.00 98.69 74 PRO A CA 1
ATOM 568 C C . PRO A 1 74 ? 10.200 -3.638 -1.797 1.00 98.69 74 PRO A C 1
ATOM 570 O O . PRO A 1 74 ? 10.124 -2.411 -1.774 1.00 98.69 74 PRO A O 1
ATOM 573 N N . VAL A 1 75 ? 9.207 -4.435 -1.421 1.00 98.88 75 VAL A N 1
ATOM 574 C CA . VAL A 1 75 ? 7.933 -4.018 -0.832 1.00 98.88 75 VAL A CA 1
ATOM 575 C C . VAL A 1 75 ? 7.786 -4.633 0.555 1.00 98.88 75 VAL A C 1
ATOM 577 O O . VAL A 1 75 ? 8.438 -5.632 0.873 1.00 98.88 75 VAL A O 1
ATOM 580 N N . VAL A 1 76 ? 6.903 -4.068 1.377 1.00 98.88 76 VAL A N 1
ATOM 581 C CA . VAL A 1 76 ? 6.500 -4.680 2.652 1.00 98.88 76 VAL A CA 1
ATOM 582 C C . VAL A 1 76 ? 5.033 -5.059 2.557 1.00 98.88 76 VAL A C 1
ATOM 584 O O . VAL A 1 76 ? 4.165 -4.196 2.665 1.00 98.88 76 VAL A O 1
ATOM 587 N N . ALA A 1 77 ? 4.770 -6.341 2.327 1.00 98.62 77 ALA A N 1
ATOM 588 C CA . ALA A 1 77 ? 3.428 -6.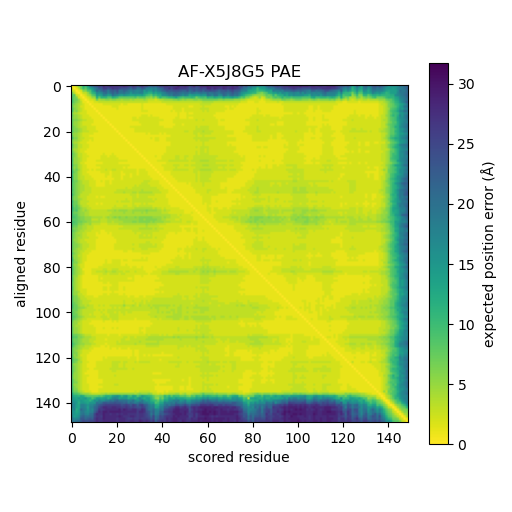903 2.281 1.00 98.62 77 ALA A CA 1
ATOM 589 C C . ALA A 1 77 ? 2.972 -7.270 3.695 1.00 98.62 77 ALA A C 1
ATOM 591 O O . ALA A 1 77 ? 3.757 -7.785 4.495 1.00 98.62 77 ALA A O 1
ATOM 592 N N . MET A 1 78 ? 1.706 -7.018 4.015 1.00 98.31 78 MET A N 1
ATOM 593 C CA . MET A 1 78 ? 1.158 -7.297 5.336 1.00 98.31 78 MET A CA 1
ATOM 594 C C . MET A 1 78 ? -0.329 -7.608 5.286 1.00 98.31 78 MET A C 1
ATOM 596 O O . MET A 1 78 ? -1.053 -7.156 4.398 1.00 98.31 78 MET A O 1
ATOM 600 N N . VAL A 1 79 ? -0.790 -8.332 6.299 1.00 97.69 79 VAL A N 1
ATOM 601 C CA . VAL A 1 79 ? -2.213 -8.457 6.578 1.00 97.69 79 VAL A CA 1
ATOM 602 C C . VAL A 1 79 ? -2.519 -7.824 7.921 1.00 97.69 79 VAL A C 1
ATOM 604 O O . VAL A 1 79 ? -1.891 -8.130 8.938 1.00 97.69 79 VAL A O 1
ATOM 607 N N . LEU A 1 80 ? -3.508 -6.943 7.895 1.00 97.56 80 LEU A N 1
ATOM 608 C CA . LEU A 1 80 ? -3.925 -6.130 9.022 1.00 97.56 80 LEU A CA 1
ATOM 609 C C . LEU A 1 80 ? -5.279 -6.604 9.528 1.00 97.56 80 LEU A C 1
ATOM 611 O O . LEU A 1 80 ? -6.109 -7.056 8.739 1.00 97.56 80 LEU A O 1
ATOM 615 N N . GLN A 1 81 ? -5.513 -6.468 10.828 1.00 96.12 81 GLN A N 1
ATOM 616 C CA . GLN A 1 81 ? -6.785 -6.786 11.469 1.00 96.12 81 GLN A CA 1
ATOM 617 C C . GLN A 1 81 ? -7.349 -5.575 12.199 1.00 96.12 81 GLN A C 1
ATOM 619 O O . GLN A 1 81 ? -6.628 -4.859 12.894 1.00 96.12 81 GLN A O 1
ATOM 624 N N . LYS A 1 82 ? -8.653 -5.363 12.023 1.00 95.56 82 LYS A N 1
ATOM 625 C CA . LYS A 1 82 ? -9.475 -4.357 12.702 1.00 95.56 82 LYS A CA 1
ATOM 626 C C . LYS A 1 82 ? -10.937 -4.603 12.337 1.00 95.56 82 LYS A C 1
ATOM 628 O O . LYS A 1 82 ? -11.215 -5.079 11.243 1.00 95.56 82 LYS A O 1
ATOM 633 N N . GLU A 1 83 ? -11.884 -4.234 13.191 1.00 94.94 83 GLU A N 1
ATOM 634 C CA . GLU A 1 83 ? -13.269 -4.085 12.725 1.00 94.94 83 GLU A CA 1
ATOM 635 C C . GLU A 1 83 ? -13.330 -3.023 11.611 1.00 94.94 83 GLU A C 1
ATOM 637 O O . GLU A 1 83 ? -12.708 -1.967 11.728 1.00 94.94 83 GLU A O 1
ATOM 642 N N . ASN A 1 84 ? -14.065 -3.308 10.533 1.00 95.94 84 ASN A N 1
ATOM 643 C CA . ASN A 1 84 ? -14.156 -2.466 9.335 1.00 95.94 84 ASN A CA 1
ATOM 644 C C . ASN A 1 84 ? -12.803 -2.245 8.616 1.00 95.94 84 ASN A C 1
ATOM 646 O O . ASN A 1 84 ? -12.541 -1.168 8.074 1.00 95.94 84 ASN A O 1
ATOM 650 N N . ALA A 1 85 ? -11.929 -3.261 8.617 1.00 97.44 85 ALA A N 1
ATOM 651 C CA . ALA A 1 85 ? -10.520 -3.141 8.231 1.00 97.44 85 ALA A CA 1
ATOM 652 C C . ALA A 1 85 ? -10.279 -2.504 6.853 1.00 97.44 85 ALA A C 1
ATOM 654 O O . ALA A 1 85 ? -9.457 -1.595 6.738 1.00 97.44 85 ALA A O 1
ATOM 655 N N . VAL A 1 86 ? -10.979 -2.965 5.810 1.00 97.88 86 VAL A N 1
ATOM 656 C CA . VAL A 1 86 ? -10.797 -2.466 4.437 1.00 97.88 86 VAL A CA 1
ATOM 657 C C . VAL A 1 86 ? -11.134 -0.978 4.352 1.00 97.88 86 VAL A C 1
ATOM 659 O O . VAL A 1 86 ? -10.308 -0.174 3.920 1.00 97.88 86 VAL A O 1
ATOM 662 N N . ALA A 1 87 ? -12.330 -0.588 4.794 1.00 98.00 87 ALA A N 1
ATOM 663 C CA . ALA A 1 87 ? -12.786 0.794 4.693 1.00 98.00 87 ALA A CA 1
ATOM 664 C C . ALA A 1 87 ? -11.940 1.744 5.556 1.00 98.00 87 ALA A C 1
ATOM 666 O O . ALA A 1 87 ? -11.557 2.823 5.095 1.00 98.00 87 ALA A O 1
ATOM 667 N N . ASP A 1 88 ? -11.589 1.331 6.774 1.00 98.56 88 ASP A N 1
ATOM 668 C CA . ASP A 1 88 ? -10.770 2.135 7.678 1.00 98.56 88 ASP A CA 1
ATOM 669 C C . ASP A 1 88 ? -9.339 2.307 7.160 1.00 98.56 88 ASP A C 1
ATOM 671 O O . ASP A 1 88 ? -8.784 3.406 7.251 1.00 98.56 88 ASP A O 1
ATOM 675 N N . LEU A 1 89 ? -8.747 1.264 6.565 1.00 98.75 89 LEU A N 1
ATOM 676 C CA . LEU A 1 89 ? -7.414 1.368 5.981 1.00 98.75 89 LEU A CA 1
ATOM 677 C C . LEU A 1 89 ? -7.449 2.309 4.779 1.00 98.75 89 LEU A C 1
ATOM 679 O O . LEU A 1 89 ? -6.612 3.199 4.683 1.00 98.75 89 LEU A O 1
ATOM 683 N N . ARG A 1 90 ? -8.440 2.177 3.891 1.00 98.50 90 ARG A N 1
ATOM 684 C CA . ARG A 1 90 ? -8.587 3.074 2.733 1.00 98.50 90 ARG A CA 1
ATOM 685 C C . ARG A 1 90 ? -8.752 4.531 3.152 1.00 98.50 90 ARG A C 1
ATOM 687 O O . ARG A 1 90 ? -8.164 5.417 2.532 1.00 98.50 90 ARG A O 1
ATOM 694 N N . LYS A 1 91 ? -9.501 4.784 4.229 1.00 98.56 91 LYS A N 1
ATOM 695 C CA . LYS A 1 91 ? -9.621 6.119 4.825 1.00 98.56 91 LYS A CA 1
ATOM 696 C C . LYS A 1 91 ? -8.271 6.631 5.336 1.00 98.56 91 LYS A C 1
ATOM 698 O O . LYS A 1 91 ? -7.925 7.774 5.056 1.00 98.56 91 LYS A O 1
ATOM 703 N N . LEU A 1 92 ? -7.507 5.796 6.043 1.00 98.81 92 LEU A N 1
ATOM 704 C CA . LEU A 1 92 ? -6.170 6.142 6.541 1.00 98.81 92 LEU A CA 1
ATOM 705 C C . LEU A 1 92 ? -5.165 6.387 5.403 1.00 98.81 92 LEU A C 1
ATOM 707 O O . LEU A 1 92 ? -4.328 7.286 5.493 1.00 98.81 92 LEU A O 1
ATOM 711 N N . MET A 1 93 ? -5.253 5.607 4.324 1.00 98.69 93 MET A N 1
ATOM 712 C CA . MET A 1 93 ? -4.414 5.760 3.137 1.00 98.69 93 MET A CA 1
ATOM 713 C C . MET A 1 93 ? -4.642 7.111 2.460 1.00 98.69 93 MET A C 1
ATOM 715 O O . MET A 1 93 ? -3.677 7.746 2.047 1.00 98.69 93 MET A O 1
ATOM 719 N N . GLY A 1 94 ? -5.897 7.555 2.369 1.00 98.50 94 GLY A N 1
ATOM 720 C CA . GLY A 1 94 ? -6.284 8.758 1.636 1.00 98.50 94 GLY A CA 1
ATOM 721 C C . GLY A 1 94 ? -6.489 8.514 0.136 1.00 98.50 94 GLY A C 1
ATOM 722 O O . GLY A 1 94 ? -6.300 7.405 -0.378 1.00 98.50 94 GLY A O 1
ATOM 723 N N . ALA A 1 95 ? -6.904 9.564 -0.579 1.00 97.81 95 ALA A N 1
ATOM 724 C CA . ALA A 1 95 ? -7.166 9.512 -2.018 1.00 97.81 95 ALA A CA 1
ATOM 725 C C . ALA A 1 95 ? -5.935 9.035 -2.807 1.00 97.81 95 ALA A C 1
ATOM 727 O O . ALA A 1 95 ? -4.800 9.284 -2.411 1.00 97.81 95 ALA A O 1
ATOM 728 N N . THR A 1 96 ? -6.154 8.331 -3.923 1.00 95.69 96 THR A N 1
ATOM 729 C CA . THR A 1 96 ? -5.071 7.780 -4.765 1.00 95.69 96 THR A CA 1
ATOM 730 C C . THR A 1 96 ? -4.134 8.866 -5.286 1.00 95.69 96 THR A C 1
ATOM 732 O O . THR A 1 96 ? -2.925 8.647 -5.325 1.00 95.69 96 THR A O 1
ATOM 735 N N . ASN A 1 9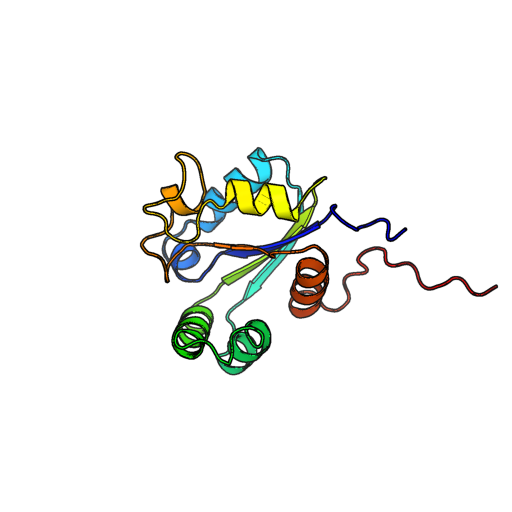7 ? -4.687 10.027 -5.649 1.00 96.19 97 ASN A N 1
ATOM 736 C CA . ASN A 1 97 ? -3.922 11.228 -5.947 1.00 96.19 97 ASN A CA 1
ATOM 737 C C . ASN A 1 97 ? -3.592 11.959 -4.630 1.00 96.19 97 ASN A C 1
ATOM 739 O O . ASN A 1 97 ? -4.515 12.436 -3.963 1.00 96.19 97 ASN A O 1
ATOM 743 N N . PRO A 1 98 ? -2.312 12.106 -4.247 1.00 95.62 98 PRO A N 1
ATOM 744 C CA . PRO A 1 98 ? -1.956 12.782 -3.001 1.00 95.62 98 PRO A CA 1
ATOM 745 C C . PRO A 1 98 ? -2.299 14.275 -2.973 1.00 95.62 98 PRO A C 1
ATOM 747 O O . PRO A 1 98 ? -2.483 14.834 -1.891 1.00 95.62 98 PRO A O 1
ATOM 750 N N . GLY A 1 99 ? -2.461 14.918 -4.135 1.00 96.69 99 GLY A N 1
ATOM 751 C CA . GLY A 1 99 ? -2.968 16.292 -4.216 1.00 96.69 99 GLY A CA 1
ATOM 752 C C . GLY A 1 99 ? -4.401 16.439 -3.688 1.00 96.69 99 GLY A C 1
ATOM 753 O O . GLY A 1 99 ? -4.762 17.501 -3.191 1.00 96.69 99 GLY A O 1
ATOM 754 N N . GLU A 1 100 ? -5.185 15.359 -3.730 1.00 97.38 100 GLU A N 1
ATOM 755 C CA . GLU A 1 100 ? -6.581 15.285 -3.273 1.00 97.38 100 GLU A CA 1
ATOM 756 C C . GLU A 1 100 ? -6.723 14.560 -1.924 1.00 97.38 100 GLU A C 1
ATOM 758 O O . GLU A 1 100 ? -7.815 14.479 -1.359 1.00 97.38 100 GLU A O 1
ATOM 763 N N . ALA A 1 101 ? -5.633 13.997 -1.395 1.00 97.44 101 ALA A N 1
ATOM 764 C CA . ALA A 1 101 ? -5.645 13.296 -0.122 1.00 97.44 101 ALA A CA 1
ATOM 765 C C . ALA A 1 101 ? -5.757 14.289 1.046 1.00 97.44 101 ALA A C 1
ATOM 767 O O . ALA A 1 101 ? -5.086 15.323 1.080 1.00 97.44 101 ALA A O 1
ATOM 768 N N . ALA A 1 102 ? -6.606 13.961 2.021 1.00 98.00 102 ALA A N 1
ATOM 769 C CA . ALA A 1 102 ? -6.797 14.781 3.211 1.00 98.00 102 ALA A CA 1
ATOM 770 C C . ALA A 1 102 ? -5.531 14.821 4.087 1.00 98.00 102 ALA A C 1
ATOM 772 O O . ALA A 1 102 ? -4.762 13.855 4.134 1.00 98.00 102 ALA A O 1
ATOM 773 N N . GLU A 1 103 ? -5.348 15.921 4.818 1.00 97.94 103 GLU A N 1
ATOM 774 C CA . GLU A 1 103 ? -4.275 16.061 5.807 1.00 97.94 103 GLU A CA 1
ATOM 775 C C . GLU A 1 103 ? -4.293 14.921 6.831 1.00 97.94 103 GLU A C 1
ATOM 777 O O . GLU A 1 103 ? -5.350 14.448 7.253 1.00 97.94 103 GLU A O 1
ATOM 782 N N . GLY A 1 104 ? -3.102 14.460 7.216 1.00 97.38 104 GLY A N 1
ATOM 783 C CA . GLY A 1 104 ? -2.939 13.346 8.153 1.00 97.38 104 GLY A CA 1
ATOM 784 C C . GLY A 1 104 ? -3.116 11.945 7.551 1.00 97.38 104 GLY A C 1
ATOM 785 O O . GLY A 1 104 ? -2.991 10.967 8.285 1.00 97.38 104 GLY A O 1
ATOM 786 N N . THR A 1 105 ? -3.381 11.813 6.246 1.00 98.81 105 THR A N 1
ATOM 787 C CA . THR A 1 105 ? -3.421 10.504 5.563 1.00 98.81 105 THR A CA 1
ATOM 788 C C . THR A 1 105 ? -2.040 10.062 5.077 1.00 98.81 105 THR A C 1
ATOM 790 O O . THR A 1 105 ? -1.170 10.888 4.803 1.00 98.81 105 THR A O 1
ATOM 793 N N . ILE A 1 106 ? -1.833 8.747 4.932 1.00 98.75 106 ILE A N 1
ATOM 794 C CA . ILE A 1 106 ? -0.535 8.171 4.529 1.00 98.75 106 ILE A CA 1
ATOM 795 C C . ILE A 1 106 ? -0.081 8.744 3.182 1.00 98.75 106 ILE A C 1
ATOM 797 O O . ILE A 1 106 ? 1.065 9.166 3.047 1.00 98.75 106 ILE A O 1
ATOM 801 N N . ARG A 1 107 ? -0.974 8.810 2.189 1.00 98.69 107 ARG A N 1
ATOM 802 C CA . ARG A 1 107 ? -0.633 9.344 0.864 1.00 98.69 107 ARG A CA 1
ATOM 803 C C . ARG A 1 107 ? -0.338 10.831 0.911 1.00 98.69 107 ARG A C 1
ATOM 805 O O . ARG A 1 107 ? 0.584 11.269 0.244 1.00 98.69 107 ARG A O 1
ATOM 812 N N . LYS A 1 108 ? -1.049 11.606 1.729 1.00 98.44 108 LYS A N 1
ATOM 813 C CA . LYS A 1 108 ? -0.750 13.034 1.862 1.00 98.44 108 LYS A CA 1
ATOM 814 C C . LYS A 1 108 ? 0.655 13.291 2.412 1.00 98.44 108 LYS A C 1
ATOM 816 O O . LYS A 1 108 ? 1.298 14.247 1.996 1.00 98.44 108 LYS A O 1
ATOM 821 N N . ILE A 1 109 ? 1.118 12.438 3.326 1.00 98.50 109 ILE A N 1
ATOM 822 C CA . ILE A 1 109 ? 2.407 12.602 4.007 1.00 98.50 109 ILE A CA 1
ATOM 823 C C . ILE A 1 109 ? 3.569 12.010 3.193 1.00 98.50 109 ILE A C 1
ATOM 825 O O . ILE A 1 109 ? 4.637 12.614 3.154 1.00 98.50 109 ILE A O 1
ATOM 829 N N . PHE A 1 110 ? 3.386 10.841 2.565 1.00 98.56 110 PHE A N 1
ATOM 830 C CA . PHE A 1 110 ? 4.503 10.050 2.022 1.00 98.56 110 PHE A CA 1
ATOM 831 C C . PHE A 1 110 ? 4.479 9.818 0.508 1.00 98.56 110 PHE A C 1
ATOM 833 O O . PHE A 1 110 ? 5.480 9.360 -0.039 1.00 98.56 110 PHE A O 1
ATOM 840 N N . ALA A 1 111 ? 3.365 10.073 -0.183 1.00 97.44 111 ALA A N 1
ATOM 841 C CA . ALA A 1 111 ? 3.329 9.916 -1.635 1.00 97.44 111 ALA A CA 1
ATOM 842 C C . ALA A 1 111 ? 4.008 11.097 -2.330 1.00 97.44 111 ALA A C 1
ATOM 844 O O . ALA A 1 111 ? 3.885 12.244 -1.904 1.00 97.44 111 ALA A O 1
ATOM 845 N N . THR A 1 112 ? 4.637 10.825 -3.468 1.00 95.19 112 THR A N 1
ATOM 846 C CA . THR A 1 112 ? 5.235 11.867 -4.319 1.00 95.19 112 THR A CA 1
ATOM 847 C C . THR A 1 112 ? 4.378 12.181 -5.543 1.00 95.19 112 THR A C 1
ATOM 849 O O . THR A 1 112 ? 4.441 13.286 -6.076 1.00 95.19 112 THR A O 1
ATOM 852 N N . SER A 1 113 ? 3.551 11.233 -5.995 1.00 96.12 113 SER A N 1
ATOM 853 C CA . SER A 1 113 ? 2.627 11.410 -7.123 1.00 96.12 113 SER A CA 1
ATOM 854 C C . SER A 1 113 ? 1.528 10.339 -7.115 1.00 96.12 113 SER A C 1
ATOM 856 O O . SER A 1 113 ? 1.431 9.543 -6.182 1.00 96.12 113 SER A O 1
ATOM 858 N N . ILE A 1 114 ? 0.690 10.311 -8.157 1.00 94.81 114 ILE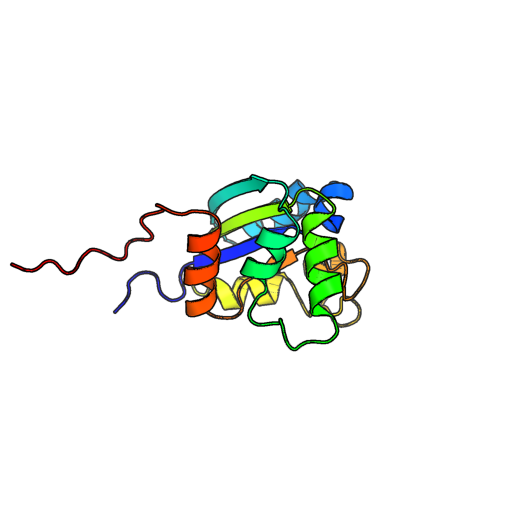 A N 1
ATOM 859 C CA . ILE A 1 114 ? -0.361 9.298 -8.320 1.00 94.81 114 ILE A CA 1
ATOM 860 C C . ILE A 1 114 ? 0.203 7.877 -8.499 1.00 94.81 114 ILE A C 1
ATOM 862 O O . ILE A 1 114 ? -0.352 6.929 -7.939 1.00 94.81 114 ILE A O 1
ATOM 866 N N . ASP A 1 115 ? 1.320 7.739 -9.219 1.00 93.62 115 ASP A N 1
ATOM 867 C CA . ASP A 1 115 ? 1.959 6.448 -9.503 1.00 93.62 115 ASP A CA 1
ATOM 868 C C . ASP A 1 115 ? 2.817 5.977 -8.317 1.00 93.62 115 ASP A C 1
ATOM 870 O O . ASP A 1 115 ? 2.796 4.804 -7.935 1.00 93.62 115 ASP A O 1
ATOM 874 N N . TYR A 1 116 ? 3.498 6.928 -7.675 1.00 96.62 116 TYR A N 1
ATOM 875 C CA . TYR A 1 116 ? 4.354 6.739 -6.502 1.00 96.62 116 TYR A CA 1
ATOM 876 C C . TYR A 1 116 ? 3.613 7.190 -5.239 1.00 96.62 116 TYR A C 1
ATOM 878 O O . TYR A 1 116 ? 3.891 8.247 -4.658 1.00 96.62 116 TYR A O 1
ATOM 886 N N . ASN A 1 117 ? 2.585 6.413 -4.886 1.00 97.81 117 ASN A N 1
ATOM 887 C CA . ASN A 1 117 ? 1.641 6.748 -3.824 1.00 97.81 117 ASN A CA 1
ATOM 888 C C . ASN A 1 117 ? 1.827 5.97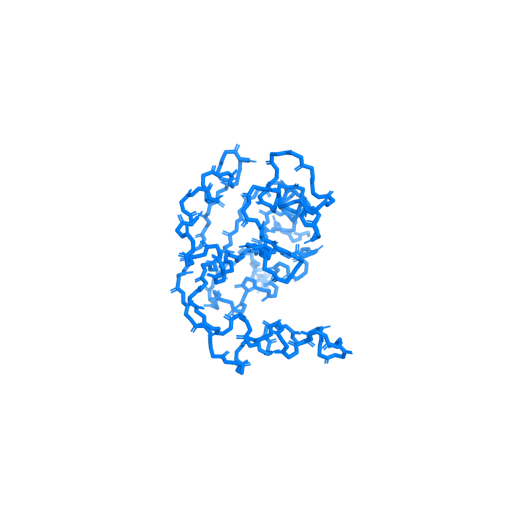5 -2.512 1.00 97.81 117 ASN A C 1
ATOM 890 O O . ASN A 1 117 ? 0.862 5.817 -1.761 1.00 97.81 117 ASN A O 1
ATOM 894 N N . ALA A 1 118 ? 3.050 5.518 -2.232 1.00 98.50 118 ALA A N 1
ATOM 895 C CA . ALA A 1 118 ? 3.525 4.933 -0.975 1.00 98.50 118 ALA A CA 1
ATOM 896 C C . ALA A 1 118 ? 2.889 3.610 -0.500 1.00 98.50 118 ALA A C 1
ATOM 898 O O . ALA A 1 118 ? 3.582 2.772 0.076 1.00 98.50 118 ALA A O 1
ATOM 899 N N . ILE A 1 119 ? 1.586 3.394 -0.694 1.00 98.69 119 ILE A N 1
ATOM 900 C CA . ILE A 1 119 ? 0.849 2.276 -0.098 1.00 98.69 119 ILE A CA 1
ATOM 901 C C . ILE A 1 119 ? -0.288 1.767 -0.998 1.00 98.69 119 ILE A C 1
ATOM 903 O O . ILE A 1 119 ? -1.050 2.529 -1.612 1.00 98.69 119 ILE A O 1
ATOM 907 N N . HIS A 1 120 ? -0.402 0.444 -1.064 1.00 98.50 120 HIS A N 1
ATOM 908 C CA . HIS A 1 120 ? -1.543 -0.307 -1.590 1.00 98.50 120 HIS A CA 1
ATOM 909 C C . HIS A 1 120 ? -2.393 -0.841 -0.436 1.00 98.50 120 HIS A C 1
ATOM 911 O O . HIS A 1 120 ? -1.858 -1.173 0.616 1.00 98.50 120 HIS A O 1
ATOM 917 N N . GLY A 1 121 ? -3.694 -0.972 -0.664 1.00 97.81 121 GLY A N 1
ATOM 918 C CA . GLY A 1 121 ? -4.612 -1.646 0.243 1.00 97.81 121 GLY A CA 1
ATOM 919 C C . GLY A 1 121 ? -5.824 -2.141 -0.530 1.00 97.81 121 GLY A C 1
ATOM 920 O O . GLY A 1 121 ? -6.244 -1.483 -1.490 1.00 97.81 121 GLY A O 1
ATOM 921 N N . SER A 1 122 ? -6.363 -3.284 -0.114 1.00 97.38 122 SER A N 1
ATOM 922 C CA . SER A 1 122 ? -7.506 -3.920 -0.771 1.00 97.38 122 SER A CA 1
ATOM 923 C C . SER A 1 122 ? -8.712 -2.980 -0.867 1.00 97.38 122 SER A C 1
ATOM 925 O O . SER A 1 122 ? -8.864 -2.025 -0.095 1.00 97.38 122 SER A O 1
ATOM 927 N N . ASP A 1 123 ? -9.580 -3.222 -1.845 1.00 95.50 123 ASP A N 1
ATOM 928 C CA . ASP A 1 123 ? -10.778 -2.411 -2.095 1.00 95.50 123 ASP A CA 1
ATOM 929 C C . ASP A 1 123 ? -12.080 -3.038 -1.582 1.00 95.50 123 ASP A C 1
ATOM 931 O O . ASP A 1 123 ? -13.076 -2.328 -1.439 1.00 95.50 123 ASP A O 1
ATOM 935 N N . SER A 1 124 ? -12.055 -4.327 -1.254 1.00 95.12 124 SER A N 1
ATOM 936 C CA . SER A 1 124 ? -13.178 -5.113 -0.752 1.00 95.12 124 SER A CA 1
ATOM 937 C C . SER A 1 124 ? -12.678 -6.238 0.156 1.00 95.12 124 SER A C 1
ATOM 939 O O . SER A 1 124 ? -11.484 -6.548 0.188 1.00 95.12 124 SER A O 1
ATOM 941 N N . ASP A 1 125 ? -13.588 -6.857 0.906 1.00 92.81 125 ASP A N 1
ATOM 942 C CA . ASP A 1 125 ? -13.254 -8.020 1.735 1.00 92.81 125 ASP A CA 1
ATOM 943 C C . ASP A 1 125 ? -12.858 -9.224 0.864 1.00 92.81 125 ASP A C 1
ATOM 945 O O . ASP A 1 125 ? -11.999 -10.026 1.237 1.00 92.81 125 ASP A O 1
ATOM 949 N N . GLU A 1 126 ? -13.461 -9.341 -0.321 1.00 92.12 126 GLU A N 1
ATOM 950 C CA . GLU A 1 126 ? -13.140 -10.368 -1.304 1.00 92.12 126 GLU A CA 1
ATOM 951 C C . GLU A 1 126 ? -11.711 -10.204 -1.829 1.00 92.12 126 GLU A C 1
ATOM 953 O O . GLU A 1 126 ? -10.941 -11.169 -1.825 1.00 92.12 126 GLU A O 1
ATOM 958 N N . THR A 1 127 ? -11.314 -8.991 -2.236 1.00 93.62 127 THR A N 1
ATOM 959 C CA . THR A 1 127 ? -9.933 -8.750 -2.683 1.00 93.62 127 THR A CA 1
ATOM 960 C C . THR A 1 127 ? -8.947 -8.861 -1.529 1.00 93.62 127 THR A C 1
ATOM 962 O O . THR A 1 127 ? -7.892 -9.460 -1.712 1.00 93.62 127 THR A O 1
ATOM 965 N N . ALA A 1 128 ? -9.305 -8.435 -0.314 1.00 94.75 128 ALA A N 1
ATOM 966 C CA . ALA A 1 128 ? -8.485 -8.661 0.875 1.00 94.75 128 ALA A CA 1
ATOM 967 C C . ALA A 1 128 ? -8.159 -10.142 1.101 1.00 94.75 128 ALA A C 1
ATOM 969 O O . ALA A 1 128 ? -7.012 -10.472 1.418 1.00 94.75 128 ALA A O 1
ATOM 970 N N . ALA A 1 129 ? -9.128 -11.041 0.909 1.00 91.31 129 ALA A N 1
ATOM 971 C CA . ALA A 1 129 ? -8.926 -12.485 1.012 1.00 91.31 129 ALA A CA 1
ATOM 972 C C . ALA A 1 129 ? -7.941 -13.010 -0.042 1.00 91.31 129 ALA A C 1
ATOM 974 O O . ALA A 1 129 ? -7.010 -13.757 0.282 1.00 91.31 129 ALA A O 1
ATOM 975 N N . LEU A 1 130 ? -8.145 -12.611 -1.300 1.00 92.25 130 LEU A N 1
ATOM 976 C CA . LEU A 1 130 ? -7.338 -13.046 -2.440 1.00 92.25 130 LEU A CA 1
ATOM 977 C C . LEU A 1 130 ? -5.899 -12.538 -2.333 1.00 92.25 130 LEU A C 1
ATOM 979 O O . LEU A 1 130 ? -4.958 -13.323 -2.427 1.00 92.25 130 LEU A O 1
ATOM 983 N N . GLU A 1 131 ? -5.730 -11.242 -2.074 1.00 95.81 131 GLU A N 1
ATOM 984 C CA . GLU A 1 131 ? -4.427 -10.592 -1.939 1.00 95.81 131 GLU A CA 1
ATOM 985 C C . GLU A 1 131 ? -3.662 -11.135 -0.721 1.00 95.81 131 GLU A C 1
ATOM 987 O O . GLU A 1 131 ? -2.482 -11.467 -0.828 1.00 95.81 131 GLU A O 1
ATOM 992 N N . SER A 1 132 ? -4.333 -11.335 0.421 1.00 94.88 132 SER A N 1
ATOM 993 C CA . SER A 1 132 ? -3.707 -11.964 1.595 1.00 94.88 132 SER A CA 1
ATOM 994 C C . SER A 1 132 ? -3.219 -13.381 1.288 1.00 94.88 132 SER A C 1
ATOM 996 O O . SER A 1 132 ? -2.105 -13.742 1.666 1.00 94.88 132 SER A O 1
ATOM 998 N N . SER A 1 133 ? -4.030 -14.177 0.585 1.00 93.12 133 SER A N 1
ATOM 999 C CA . SER A 1 133 ? -3.683 -15.557 0.217 1.00 93.12 133 SER A CA 1
ATOM 1000 C C . SER A 1 133 ? -2.542 -15.620 -0.800 1.00 93.12 133 SER A C 1
ATOM 1002 O O . SER A 1 133 ? -1.749 -16.558 -0.762 1.00 93.12 133 SER A O 1
ATOM 1004 N N . PHE A 1 134 ? -2.438 -14.621 -1.681 1.00 94.50 134 PHE A N 1
ATOM 1005 C CA . PHE A 1 134 ? -1.356 -14.506 -2.658 1.00 94.50 134 PHE A CA 1
ATOM 1006 C C . PHE A 1 134 ? 0.015 -14.371 -1.979 1.00 94.50 134 PHE A C 1
ATOM 1008 O O . PHE A 1 134 ? 0.960 -15.057 -2.362 1.00 94.50 134 PHE A O 1
ATOM 1015 N N . PHE A 1 135 ? 0.127 -13.515 -0.956 1.00 95.38 135 PHE A N 1
ATOM 1016 C CA . PHE A 1 135 ? 1.399 -13.256 -0.263 1.00 95.38 135 PHE A CA 1
ATOM 1017 C C . PHE A 1 135 ? 1.674 -14.187 0.919 1.00 95.38 135 PHE A C 1
ATOM 1019 O O . PHE A 1 135 ? 2.834 -14.423 1.253 1.00 95.38 135 PHE A O 1
ATOM 1026 N N . PHE A 1 136 ? 0.630 -14.716 1.557 1.00 93.62 136 PHE A N 1
ATOM 1027 C CA . PHE A 1 136 ? 0.738 -15.563 2.745 1.00 93.62 136 PHE A CA 1
ATOM 1028 C C . PHE A 1 136 ? -0.020 -16.888 2.549 1.00 93.62 136 PHE A C 1
ATOM 1030 O O . PHE A 1 136 ? -0.972 -17.177 3.287 1.00 93.62 136 PHE A O 1
ATOM 1037 N N . PRO A 1 137 ? 0.378 -17.713 1.555 1.00 84.50 137 PRO A N 1
ATOM 1038 C CA . PRO A 1 137 ? -0.262 -18.998 1.308 1.00 84.50 137 PRO A CA 1
ATOM 1039 C C . PRO A 1 137 ? -0.063 -19.912 2.523 1.00 84.50 137 PRO A C 1
ATOM 1041 O O . PRO A 1 137 ? 1.051 -20.099 3.005 1.00 84.50 137 PRO A O 1
ATOM 1044 N N . GLY A 1 138 ? -1.153 -20.475 3.043 1.00 71.88 138 GLY A N 1
ATOM 1045 C CA . GLY A 1 138 ? -1.124 -21.327 4.238 1.00 71.88 138 GLY A CA 1
ATOM 1046 C C . GLY A 1 138 ? -1.456 -20.611 5.546 1.00 71.88 138 GLY A C 1
ATOM 1047 O O . GLY A 1 138 ? -1.534 -21.266 6.585 1.00 71.88 138 GLY A O 1
ATOM 1048 N N . ARG A 1 139 ? -1.727 -19.300 5.520 1.00 68.06 139 ARG A N 1
ATOM 1049 C CA . ARG A 1 139 ? -2.374 -18.649 6.658 1.00 68.06 139 ARG A CA 1
ATOM 1050 C C . ARG A 1 139 ? -3.811 -19.155 6.778 1.00 68.06 139 ARG A C 1
ATOM 1052 O O . ARG A 1 139 ? -4.642 -18.908 5.907 1.00 68.06 139 ARG A O 1
ATOM 1059 N N . ASP A 1 140 ? -4.100 -19.845 7.875 1.00 58.66 140 ASP A N 1
ATOM 1060 C CA . ASP A 1 140 ? -5.457 -20.262 8.216 1.00 58.66 140 ASP A CA 1
ATOM 1061 C C . ASP A 1 140 ? -6.225 -19.025 8.712 1.00 58.66 140 ASP A C 1
ATOM 1063 O O . ASP A 1 140 ? -6.281 -18.724 9.904 1.00 58.66 140 ASP A O 1
ATOM 1067 N N . LEU A 1 141 ? -6.763 -18.241 7.773 1.00 58.59 141 LEU A N 1
ATOM 1068 C CA . LEU A 1 141 ? -7.613 -17.069 8.015 1.00 58.59 141 LEU A CA 1
ATOM 1069 C C . LEU A 1 141 ? -8.979 -17.480 8.600 1.00 58.59 141 LEU A C 1
ATOM 1071 O O . LEU A 1 141 ? -10.007 -17.073 8.080 1.00 58.59 141 LEU A O 1
ATOM 1075 N N . LEU A 1 142 ? -9.019 -18.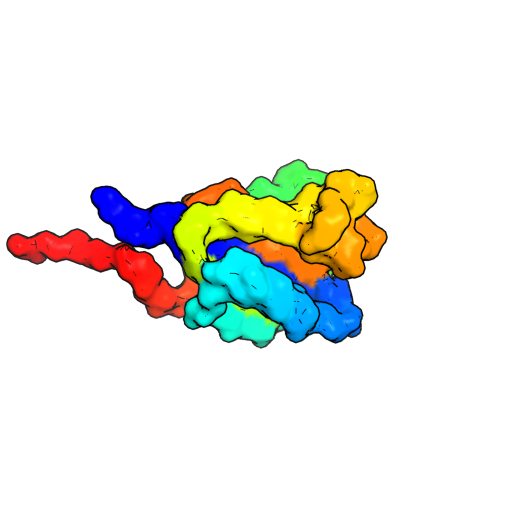346 9.620 1.00 46.94 142 LEU A N 1
ATOM 1076 C CA . LEU A 1 142 ? -10.226 -18.907 10.246 1.00 46.94 142 LEU A CA 1
ATOM 1077 C C . LEU A 1 142 ? -11.429 -19.048 9.290 1.00 46.94 142 LEU A C 1
ATOM 1079 O O . LEU A 1 142 ? -12.548 -18.648 9.617 1.00 46.94 142 LEU A O 1
ATOM 1083 N N . VAL A 1 143 ? -11.228 -19.662 8.125 1.00 45.47 143 VAL A N 1
ATOM 1084 C CA . VAL A 1 143 ? -12.330 -20.230 7.349 1.00 45.47 143 VAL A CA 1
ATOM 1085 C C . VAL A 1 143 ? -12.372 -21.688 7.761 1.00 45.47 143 VAL A C 1
ATOM 1087 O O . VAL A 1 143 ? -11.755 -22.542 7.129 1.00 45.47 143 VAL A O 1
ATOM 1090 N N . LYS A 1 144 ? -13.010 -21.995 8.900 1.00 43.44 144 LYS A N 1
ATOM 1091 C CA . LYS A 1 144 ? -13.054 -23.392 9.338 1.00 43.44 144 LYS A CA 1
ATOM 1092 C C . LYS A 1 144 ? -13.728 -24.210 8.239 1.00 43.44 144 LYS A C 1
ATOM 1094 O O . LYS A 1 144 ? -14.877 -23.942 7.885 1.00 43.44 144 LYS A O 1
ATOM 1099 N N . LYS A 1 145 ? -12.984 -25.210 7.750 1.00 40.28 145 LYS A N 1
ATOM 1100 C CA . LYS A 1 145 ? -13.478 -26.431 7.108 1.00 40.28 145 LYS A CA 1
ATOM 1101 C C . LYS A 1 145 ? -14.919 -26.694 7.533 1.00 40.28 145 LYS A C 1
ATOM 1103 O O . LYS A 1 145 ? -15.193 -26.789 8.735 1.00 40.28 145 LYS A O 1
ATOM 1108 N N . ILE A 1 146 ? -15.804 -26.826 6.544 1.00 40.38 146 ILE A N 1
ATOM 1109 C CA . ILE A 1 146 ? -17.140 -27.391 6.729 1.00 40.38 146 ILE A CA 1
ATOM 1110 C C . ILE A 1 146 ? -16.946 -28.659 7.555 1.00 40.38 146 ILE A C 1
ATOM 1112 O O . ILE A 1 146 ? -16.283 -29.603 7.129 1.00 40.38 146 ILE A O 1
ATOM 1116 N N . SER A 1 147 ? -17.420 -28.617 8.795 1.00 38.88 147 SER A N 1
ATOM 1117 C CA . SER A 1 147 ? -17.427 -29.776 9.669 1.00 38.88 147 SER A CA 1
ATOM 1118 C C . SER A 1 147 ? -18.586 -30.632 9.185 1.00 38.88 147 SER A C 1
ATOM 1120 O O . SER A 1 147 ? -19.714 -30.449 9.620 1.00 38.88 147 SER A O 1
ATOM 1122 N N . THR A 1 148 ? -18.329 -31.484 8.198 1.00 42.56 148 THR A N 1
ATOM 1123 C CA . THR A 1 148 ? -19.214 -32.607 7.907 1.00 42.56 148 THR A CA 1
ATOM 1124 C C . THR A 1 148 ? -18.905 -33.668 8.948 1.00 42.56 148 THR A C 1
ATOM 1126 O O . THR A 1 148 ? -17.930 -34.385 8.748 1.00 42.56 148 THR A O 1
ATOM 1129 N N . ILE A 1 149 ? -19.641 -33.674 10.067 1.00 45.78 149 ILE A N 1
ATOM 1130 C CA . ILE A 1 149 ? -20.392 -34.816 10.634 1.00 45.78 149 ILE A CA 1
ATOM 1131 C C . ILE A 1 149 ? -21.451 -34.245 11.584 1.00 45.78 149 ILE A C 1
ATOM 1133 O O . ILE A 1 149 ? -21.071 -33.389 12.416 1.00 45.78 149 ILE A O 1
#

Foldseek 3Di:
DQPCFQWKKKKKFAFQCVVVVNVVVVVVLCVVLPKDWPDKDKDADDLVLLCVLVVVCVVPPCSSVLSCRRNVGIMMITMITDRNHQVSLDLQLADLALVRGDPNHQQVVRAPGSSRRRMDMDNGSVSRVVNCCSVPPPPPSVPDDPPDD

Secondary structure (DSSP, 8-state):
--TTTTTEEEEEE-HHHHHTT-HHHHHHHHHHTTPEEEEEEEE---HHHHHHHTGGGTTSTTHHHHHHHHHSS-EEEEEEE-TTHHHHHHHHH--SSTTTSPTTSHHHHH-SSSSS-SEEE-SSHHHHHHHHHHHSTT---S-------

Radius of gyration: 15.38 Å; Cα contacts (8 Å, |Δi|>4): 259; chains: 1; bounding box: 35×51×36 Å

Sequence (149 aa):
MNRTQGKYTFSMIKPDAVQANHIGAI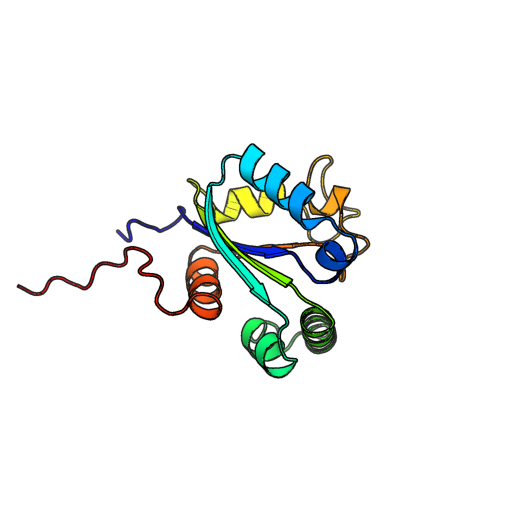LSMIEKAGFSIDAITMLQLTPIVAEHFYAVHSDRPFYKALCAFIASAPVVAMVLQKENAVADLRKLMGATNPGEAAEGTIRKIFATSIDYNAIHGSDSDETAALESSFFFPGRDLLVKKISTI

Nearest PDB structures (foldseek):
  5v6d-assembly3_F  TM=9.905E-01  e=1.803E-18  Neisseria gonorrhoeae NCCP11945
  6aes-assembly2_B  TM=9.799E-01  e=1.589E-18  Pseudomonas aeruginosa
  2hur-assembly1_A  TM=9.845E-01  e=1.278E-17  Escherichia coli
  4s0m-assembly4_H  TM=9.870E-01  e=1.545E-17  Acinetobacter baumannii
  2hvd-assembly1_C-2  TM=9.244E-01  e=7.768E-16  Homo sapiens

Solvent-accessible surface area (backbone atoms only — not comparable to full-atom values): 8097 Å² total; per-residue (Å²): 129,73,86,50,69,44,32,36,23,20,35,29,41,30,28,64,23,46,77,69,66,37,56,67,62,53,50,50,53,45,45,75,72,62,38,46,79,79,45,75,49,77,48,64,44,50,52,69,57,30,41,62,73,48,47,94,37,64,91,43,93,60,34,67,62,51,18,49,51,52,27,69,35,47,30,41,42,34,32,37,34,26,84,49,20,32,65,54,48,48,58,46,37,30,43,68,43,29,92,73,19,50,87,94,12,51,13,42,75,58,28,84,36,62,90,46,26,27,61,50,63,38,90,40,57,67,49,11,54,53,54,35,43,70,79,44,70,85,65,81,75,67,72,74,70,83,79,87,123

pLDDT: mean 91.78, std 14.79, range [38.88, 98.88]

Mean predicted aligned error: 4.81 Å